Protein AF-A0A3D4BCM9-F1 (afdb_monomer_lite)

Foldseek 3Di:
DCLVQQWAFKKKFAPVLDQVLVVVLLVVLCVLCVVCVVQVVVSVCCVVPPDADGTRMDTGTDGPPSNVVSVVVQVVCQVVCVGPHHMDIDGDCLTSPRDQDCVPNLPPPVVPPSD

Structure (mmCIF, N/CA/C/O backbone):
data_AF-A0A3D4BCM9-F1
#
_entry.id   AF-A0A3D4BCM9-F1
#
loop_
_atom_site.group_PDB
_atom_site.id
_atom_site.type_symbol
_atom_site.label_atom_id
_atom_site.label_alt_id
_atom_site.label_comp_id
_atom_site.label_asym_id
_atom_site.label_entity_id
_atom_site.label_seq_id
_atom_site.pdbx_PDB_ins_code
_atom_site.Cartn_x
_atom_site.Cartn_y
_atom_site.Cartn_z
_atom_site.occupancy
_atom_site.B_iso_or_equiv
_atom_site.auth_seq_id
_atom_site.auth_comp_id
_atom_site.auth_asym_id
_atom_site.auth_atom_id
_atom_site.pdbx_PDB_model_num
ATOM 1 N N . PRO A 1 1 ? 16.030 -1.217 -11.111 1.00 93.06 1 PRO A N 1
ATOM 2 C CA . PRO A 1 1 ? 16.114 -2.370 -10.172 1.00 93.06 1 PRO A CA 1
ATOM 3 C C . PRO A 1 1 ? 14.794 -2.695 -9.459 1.00 93.06 1 PRO A C 1
ATOM 5 O O . PRO A 1 1 ? 14.334 -3.820 -9.570 1.00 93.06 1 PRO A O 1
ATOM 8 N N . LEU A 1 2 ? 14.153 -1.721 -8.794 1.00 97.69 2 LEU A N 1
ATOM 9 C CA . LEU A 1 2 ? 12.894 -1.944 -8.057 1.00 97.69 2 LEU A CA 1
ATOM 10 C C . LEU A 1 2 ? 11.755 -2.489 -8.940 1.00 97.69 2 LEU A C 1
ATOM 12 O O . LEU A 1 2 ? 11.074 -3.431 -8.545 1.00 97.69 2 LEU A O 1
ATOM 16 N N . PHE A 1 3 ? 11.597 -1.966 -10.162 1.00 98.31 3 PHE A N 1
ATOM 17 C CA . PHE A 1 3 ? 10.595 -2.475 -11.107 1.00 98.31 3 PHE A CA 1
ATOM 18 C C . PHE A 1 3 ? 10.789 -3.950 -11.470 1.00 98.31 3 PHE A C 1
ATOM 20 O O . PHE A 1 3 ? 9.802 -4.650 -11.665 1.00 98.31 3 PHE A O 1
ATOM 27 N N . CYS A 1 4 ? 12.024 -4.459 -11.480 1.00 98.38 4 CYS A N 1
ATOM 28 C CA . CYS A 1 4 ? 12.285 -5.875 -11.750 1.00 98.38 4 CYS A CA 1
ATOM 29 C C . CYS A 1 4 ? 11.763 -6.796 -10.630 1.00 98.38 4 CYS A C 1
ATOM 31 O O . CYS A 1 4 ? 11.539 -7.975 -10.874 1.00 98.38 4 CYS A O 1
ATOM 33 N N . GLU A 1 5 ? 11.532 -6.266 -9.423 1.00 98.12 5 GLU A N 1
ATOM 34 C CA . GLU A 1 5 ? 10.885 -6.972 -8.302 1.00 98.12 5 GLU A CA 1
ATOM 35 C C . GLU A 1 5 ? 9.371 -6.685 -8.225 1.00 98.12 5 GLU A C 1
ATOM 37 O O . GLU A 1 5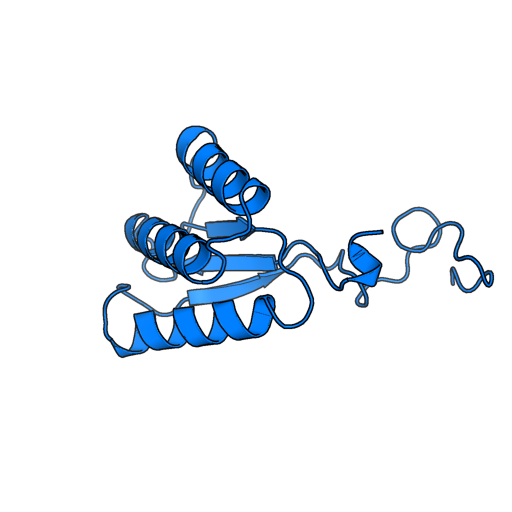 ? 8.694 -7.030 -7.253 1.00 98.12 5 GLU A O 1
ATOM 42 N N . GLY A 1 6 ? 8.821 -5.988 -9.223 1.00 98.31 6 GLY A N 1
ATOM 43 C CA . GLY A 1 6 ? 7.433 -5.539 -9.225 1.00 98.31 6 GLY A CA 1
ATOM 44 C C . GLY A 1 6 ? 7.128 -4.456 -8.186 1.00 98.31 6 GLY A C 1
ATOM 45 O O . GLY A 1 6 ? 5.960 -4.220 -7.874 1.00 98.31 6 GLY A O 1
ATOM 46 N N . LYS A 1 7 ? 8.146 -3.808 -7.599 1.00 98.38 7 LYS A N 1
ATOM 47 C CA . LYS A 1 7 ? 7.946 -2.687 -6.669 1.00 98.38 7 LYS A CA 1
ATOM 48 C C . LYS A 1 7 ? 7.562 -1.440 -7.442 1.00 98.38 7 LYS A C 1
ATOM 50 O O . LYS A 1 7 ? 8.176 -1.124 -8.451 1.00 98.38 7 LYS A O 1
ATOM 55 N N . GLY A 1 8 ? 6.585 -0.712 -6.927 1.00 98.31 8 GLY A N 1
ATOM 56 C CA . GLY A 1 8 ? 6.107 0.533 -7.514 1.00 98.31 8 GLY A CA 1
ATOM 57 C C . GLY A 1 8 ? 5.235 1.299 -6.530 1.00 98.31 8 GLY A C 1
ATOM 58 O O . GLY A 1 8 ? 5.100 0.863 -5.385 1.00 98.31 8 GLY A O 1
ATOM 59 N N . PRO A 1 9 ? 4.631 2.425 -6.941 1.00 98.44 9 PRO A N 1
ATOM 60 C CA . PRO A 1 9 ? 3.956 3.370 -6.054 1.00 98.44 9 PRO A CA 1
ATOM 61 C C . PRO A 1 9 ? 2.559 2.896 -5.613 1.00 98.44 9 PRO A C 1
ATOM 63 O O . PRO A 1 9 ? 1.558 3.598 -5.800 1.00 98.44 9 PRO A O 1
ATOM 66 N N . PHE A 1 10 ? 2.504 1.703 -5.015 1.00 98.81 10 PHE A N 1
ATOM 67 C CA . PHE A 1 10 ? 1.328 1.113 -4.389 1.00 98.81 10 PHE A CA 1
ATOM 68 C C . PHE A 1 10 ? 0.812 2.019 -3.267 1.00 98.81 10 PHE A C 1
ATOM 70 O O . PHE A 1 10 ? 1.568 2.487 -2.412 1.00 98.81 10 PHE A O 1
ATOM 77 N N . ARG A 1 11 ? -0.487 2.307 -3.295 1.00 98.88 11 ARG A N 1
ATOM 78 C CA . ARG A 1 11 ? -1.132 3.237 -2.368 1.00 98.88 11 ARG A CA 1
ATOM 79 C C . ARG A 1 11 ? -2.529 2.775 -2.006 1.00 98.88 11 ARG A C 1
ATOM 81 O O . ARG A 1 11 ? -3.168 2.049 -2.766 1.00 98.88 11 ARG A O 1
ATOM 88 N N . TRP A 1 12 ? -3.020 3.258 -0.877 1.00 98.88 12 TRP A N 1
ATOM 89 C CA . TRP A 1 12 ? -4.396 3.035 -0.466 1.00 98.88 12 TRP A CA 1
ATOM 90 C C . TRP A 1 12 ? -4.996 4.266 0.211 1.00 98.88 12 TRP A C 1
ATOM 92 O O . TRP A 1 12 ? -4.271 5.150 0.670 1.00 98.88 12 TRP A O 1
ATOM 102 N N . VAL A 1 13 ? -6.326 4.324 0.225 1.00 98.94 13 VAL A N 1
ATOM 103 C CA . VAL A 1 13 ? -7.124 5.464 0.690 1.00 98.94 13 VAL A CA 1
ATOM 104 C C . VAL A 1 13 ? -8.258 4.962 1.576 1.00 98.94 13 VAL A C 1
ATOM 106 O O . VAL A 1 13 ? -9.001 4.063 1.177 1.00 98.94 13 VAL A O 1
ATOM 109 N N . ALA A 1 14 ? -8.414 5.555 2.759 1.00 98.88 14 ALA A N 1
ATOM 110 C CA . ALA A 1 14 ? -9.504 5.237 3.671 1.00 98.88 14 ALA A CA 1
ATOM 111 C C . ALA A 1 14 ? -10.777 6.014 3.305 1.00 98.88 14 ALA A C 1
ATOM 113 O O . ALA A 1 14 ? -10.837 7.233 3.481 1.00 98.88 14 ALA A O 1
ATOM 114 N N . LEU A 1 15 ? -11.823 5.319 2.832 1.00 98.88 15 LEU A N 1
ATOM 115 C CA . LEU A 1 15 ? -13.085 5.968 2.436 1.00 98.88 15 LEU A CA 1
ATOM 116 C C . LEU A 1 15 ? -13.889 6.517 3.620 1.00 98.88 15 LEU A C 1
ATOM 118 O O . LEU A 1 15 ? -14.813 7.300 3.422 1.00 98.88 15 LEU A O 1
ATOM 122 N N . SER A 1 16 ? -13.535 6.137 4.847 1.00 98.69 16 SER A N 1
ATOM 123 C CA . SER A 1 16 ? -14.150 6.667 6.066 1.00 98.69 16 SER A CA 1
ATOM 124 C C . SER A 1 16 ? -13.812 8.139 6.309 1.00 98.69 16 SER A C 1
ATOM 126 O O . SER A 1 16 ? -14.472 8.790 7.117 1.00 98.69 16 SER A O 1
ATOM 128 N N . GLY A 1 17 ? -12.742 8.647 5.686 1.00 98.69 17 GLY A N 1
ATOM 129 C CA . GLY A 1 17 ? -12.159 9.943 6.025 1.00 98.69 17 GLY A CA 1
ATOM 130 C C . GLY A 1 17 ? -11.451 9.965 7.385 1.00 98.69 17 GLY A C 1
ATOM 131 O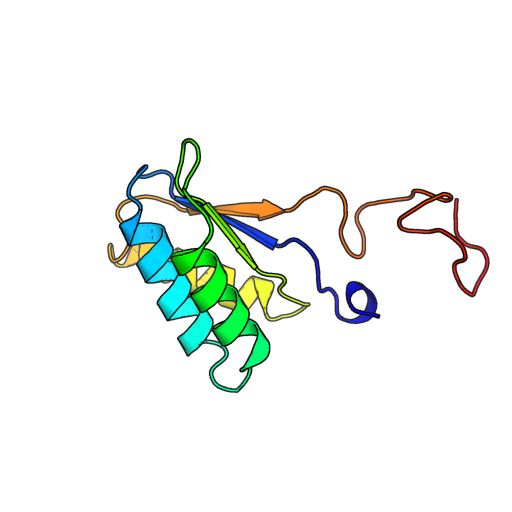 O . GLY A 1 17 ? -10.977 11.021 7.795 1.00 98.69 17 GLY A O 1
ATOM 132 N N . ASN A 1 18 ? -11.365 8.835 8.100 1.00 98.62 18 ASN A N 1
ATOM 133 C CA . ASN A 1 18 ? -10.764 8.773 9.428 1.00 98.62 18 ASN A CA 1
ATOM 134 C C . ASN A 1 18 ? -9.258 8.452 9.350 1.00 98.62 18 ASN A C 1
ATOM 136 O O . ASN A 1 18 ? -8.903 7.375 8.870 1.00 98.62 18 ASN A O 1
ATOM 140 N N . PRO A 1 19 ? -8.366 9.324 9.863 1.00 98.62 19 PRO A N 1
ATOM 141 C CA . PRO A 1 19 ? -6.923 9.073 9.867 1.00 98.62 19 PRO A CA 1
ATOM 142 C C . PRO A 1 19 ? -6.501 7.791 10.591 1.00 98.62 19 PRO A C 1
ATOM 144 O O . PRO A 1 19 ? -5.508 7.176 10.206 1.00 98.62 19 PRO A O 1
ATOM 147 N N . GLU A 1 20 ? -7.258 7.358 11.605 1.00 98.75 20 GLU A N 1
ATOM 148 C CA . GLU A 1 20 ? -6.934 6.142 12.356 1.00 98.75 20 GLU A CA 1
ATOM 149 C C . GLU A 1 20 ? -6.984 4.892 11.475 1.00 98.75 20 GLU A C 1
ATOM 151 O O . GLU A 1 20 ? -6.187 3.985 11.686 1.00 98.75 20 GLU A O 1
ATOM 156 N N . ASP A 1 21 ? -7.824 4.858 10.433 1.00 98.88 21 ASP A N 1
ATOM 157 C CA . ASP A 1 21 ? -7.847 3.723 9.503 1.00 98.88 21 ASP A CA 1
ATOM 158 C C . ASP A 1 21 ? -6.495 3.578 8.783 1.00 98.88 21 ASP A C 1
ATOM 160 O O . ASP A 1 21 ? -6.012 2.460 8.594 1.00 98.88 21 ASP A O 1
ATOM 164 N N . ILE A 1 22 ? -5.826 4.695 8.456 1.00 98.88 22 ILE A N 1
ATOM 165 C CA . ILE A 1 22 ? -4.468 4.657 7.901 1.00 98.88 22 ILE A CA 1
ATOM 166 C C . ILE A 1 22 ? -3.468 4.153 8.941 1.00 98.88 22 ILE A C 1
ATOM 168 O O . ILE A 1 22 ? -2.655 3.291 8.616 1.00 98.88 22 ILE A O 1
ATOM 172 N N . TYR A 1 23 ? -3.547 4.598 10.195 1.00 98.81 23 TYR A N 1
ATOM 173 C CA . TYR A 1 23 ? -2.642 4.112 11.243 1.00 98.81 23 TYR A CA 1
ATOM 174 C C . TYR A 1 23 ? -2.837 2.622 11.560 1.00 98.81 23 TYR A C 1
ATOM 176 O O . TYR A 1 23 ? -1.857 1.912 11.792 1.00 98.81 23 TYR A O 1
ATOM 184 N N . VAL A 1 24 ? -4.071 2.112 11.499 1.00 98.88 24 VAL A N 1
ATOM 185 C CA . VAL A 1 24 ? -4.368 0.673 11.583 1.00 98.88 24 VAL A CA 1
ATOM 186 C C . VAL A 1 24 ? -3.708 -0.074 10.424 1.00 98.88 24 VAL A C 1
ATOM 188 O O . VAL A 1 24 ? -3.011 -1.063 10.657 1.00 98.88 24 VAL A O 1
ATOM 191 N N . THR A 1 25 ? -3.868 0.404 9.186 1.00 98.88 25 THR A N 1
ATOM 192 C CA . THR A 1 25 ? -3.223 -0.233 8.027 1.00 98.88 25 THR A CA 1
ATOM 193 C C . THR A 1 25 ? -1.697 -0.140 8.068 1.00 98.88 25 THR A C 1
ATOM 195 O O . THR A 1 25 ? -1.034 -1.112 7.724 1.00 98.88 25 THR A O 1
ATOM 198 N N . ASP A 1 26 ? -1.125 0.966 8.549 1.00 98.88 26 ASP A N 1
ATOM 199 C CA . ASP A 1 26 ? 0.320 1.135 8.717 1.00 98.88 26 ASP A CA 1
ATOM 200 C C . ASP A 1 26 ? 0.889 0.071 9.671 1.00 98.88 26 ASP A C 1
ATOM 202 O O . ASP A 1 26 ? 1.883 -0.579 9.346 1.00 98.88 26 ASP A O 1
ATOM 206 N N . ARG A 1 27 ? 0.232 -0.152 10.822 1.00 98.81 27 ARG A N 1
ATOM 207 C CA . ARG A 1 27 ? 0.593 -1.228 11.764 1.00 98.81 27 ARG A CA 1
ATOM 208 C C . ARG A 1 27 ? 0.507 -2.597 11.091 1.00 98.81 27 ARG A C 1
ATOM 210 O O . ARG A 1 27 ? 1.483 -3.337 11.097 1.00 98.81 27 ARG A O 1
ATOM 217 N N . ALA A 1 28 ? -0.606 -2.884 10.419 1.00 98.75 28 ALA A N 1
ATOM 218 C CA . ALA A 1 28 ? -0.809 -4.167 9.751 1.00 98.75 28 ALA A CA 1
ATOM 219 C C . ALA A 1 28 ? 0.239 -4.458 8.660 1.00 98.75 28 ALA A C 1
ATOM 221 O O . ALA A 1 28 ? 0.667 -5.600 8.519 1.00 98.75 28 ALA A O 1
ATOM 222 N N . VAL A 1 29 ? 0.680 -3.450 7.896 1.00 98.69 29 VAL A N 1
ATOM 223 C CA . VAL A 1 29 ? 1.754 -3.628 6.904 1.00 98.69 29 VAL A CA 1
ATOM 224 C C . VAL A 1 29 ? 3.098 -3.888 7.592 1.00 98.69 29 VAL A C 1
ATOM 226 O O . VAL A 1 29 ? 3.835 -4.764 7.145 1.00 98.69 29 VAL A O 1
ATOM 229 N N . MET A 1 30 ? 3.421 -3.184 8.683 1.00 98.62 30 MET A N 1
ATOM 230 C CA . MET A 1 30 ? 4.649 -3.451 9.447 1.00 98.62 30 MET A CA 1
ATOM 231 C C . MET A 1 30 ? 4.660 -4.858 10.067 1.00 98.62 30 MET A C 1
ATOM 233 O O . MET A 1 30 ? 5.712 -5.496 10.083 1.00 98.62 30 MET A O 1
ATOM 237 N N . ASP A 1 31 ? 3.503 -5.355 10.511 1.00 98.56 31 ASP A N 1
ATOM 238 C CA . ASP A 1 31 ? 3.345 -6.705 11.068 1.00 98.56 31 ASP A CA 1
ATOM 239 C C . ASP A 1 31 ? 3.421 -7.801 9.994 1.00 98.56 31 ASP A C 1
ATOM 241 O O . ASP A 1 31 ? 3.920 -8.893 10.255 1.00 98.56 31 ASP A O 1
ATOM 245 N N . LEU A 1 32 ? 2.946 -7.527 8.772 1.00 98.50 32 LEU A N 1
ATOM 246 C CA . LEU A 1 32 ? 3.043 -8.458 7.638 1.00 98.50 32 LEU A CA 1
ATOM 247 C C . LEU A 1 32 ? 4.478 -8.649 7.139 1.00 98.50 32 LEU A C 1
ATOM 249 O O . LEU A 1 32 ? 4.797 -9.704 6.584 1.00 98.50 32 LEU A O 1
ATOM 253 N N . PHE A 1 33 ? 5.319 -7.627 7.294 1.00 98.19 33 PHE A N 1
ATOM 254 C CA . PHE A 1 33 ? 6.696 -7.611 6.801 1.00 98.19 33 PHE A CA 1
ATOM 255 C C . PHE A 1 33 ? 7.674 -7.249 7.930 1.00 98.19 33 PHE A C 1
ATOM 257 O O . PHE A 1 33 ? 8.391 -6.246 7.833 1.00 98.19 33 PHE A O 1
ATOM 264 N N . PRO A 1 34 ? 7.735 -8.055 9.007 1.00 97.69 34 PRO A N 1
ATOM 265 C CA . PRO A 1 34 ? 8.475 -7.695 10.209 1.00 97.69 34 PRO A CA 1
ATOM 266 C C . PRO A 1 34 ? 9.992 -7.711 9.992 1.00 97.69 34 PRO A C 1
ATOM 268 O O . PRO A 1 34 ? 10.715 -7.101 10.770 1.00 97.69 34 PRO A O 1
ATOM 271 N N . GLU A 1 35 ? 10.485 -8.312 8.915 1.00 97.56 35 GLU A N 1
ATOM 272 C CA . GLU A 1 35 ? 11.917 -8.342 8.588 1.00 97.56 35 GLU A CA 1
ATOM 273 C C . GLU A 1 35 ? 12.361 -7.114 7.765 1.00 97.56 35 GLU A C 1
ATOM 275 O O . GLU A 1 35 ? 13.546 -6.927 7.498 1.00 97.56 35 GLU A O 1
ATOM 280 N N . ASN A 1 36 ? 11.418 -6.283 7.299 1.00 97.56 36 ASN A N 1
ATOM 281 C CA . ASN A 1 36 ? 11.694 -5.194 6.361 1.00 97.56 36 ASN A CA 1
ATOM 282 C C . ASN A 1 36 ? 11.862 -3.848 7.085 1.00 97.56 36 ASN A C 1
ATOM 284 O O . ASN A 1 36 ? 10.945 -3.024 7.152 1.00 97.56 36 ASN A O 1
ATOM 288 N N . ASP A 1 37 ? 13.061 -3.603 7.614 1.00 97.88 37 ASP A N 1
ATOM 289 C CA . ASP A 1 37 ? 13.363 -2.384 8.376 1.00 97.88 37 ASP A CA 1
ATOM 290 C C . ASP A 1 37 ? 13.234 -1.098 7.549 1.00 97.88 37 ASP A C 1
ATOM 292 O O . ASP A 1 37 ? 12.782 -0.069 8.060 1.00 97.88 37 ASP A O 1
ATOM 296 N N . HIS A 1 38 ? 13.554 -1.150 6.252 1.00 97.31 38 HIS A N 1
ATOM 297 C CA . HIS A 1 38 ? 13.372 -0.010 5.351 1.00 97.31 38 HIS A CA 1
ATOM 298 C C . HIS A 1 38 ? 11.896 0.381 5.217 1.00 97.31 38 HIS A C 1
ATOM 300 O O . HIS A 1 38 ? 11.567 1.568 5.275 1.00 97.31 38 HIS A O 1
ATOM 306 N N . LEU A 1 39 ? 11.001 -0.602 5.084 1.00 98.12 39 LEU A N 1
ATOM 307 C CA . LEU A 1 39 ? 9.557 -0.376 5.038 1.00 98.12 39 LEU A CA 1
ATOM 308 C C . LEU A 1 39 ? 9.044 0.225 6.351 1.00 98.12 39 LEU A C 1
ATOM 310 O O . LEU A 1 39 ? 8.286 1.197 6.324 1.00 98.12 39 LEU A O 1
ATOM 314 N N . LYS A 1 40 ? 9.475 -0.305 7.503 1.00 98.38 40 LYS A N 1
ATOM 315 C CA . LYS A 1 40 ? 9.067 0.225 8.816 1.00 98.38 40 LYS A CA 1
ATOM 316 C C . LYS A 1 40 ? 9.530 1.663 9.006 1.00 98.38 40 LYS A C 1
ATOM 318 O O . LYS A 1 40 ? 8.766 2.514 9.469 1.00 98.38 40 LYS A O 1
ATOM 323 N N . HIS A 1 41 ? 10.773 1.949 8.619 1.00 98.44 41 HIS A N 1
ATOM 324 C CA . HIS A 1 41 ? 11.314 3.299 8.658 1.00 98.44 41 HIS A CA 1
ATOM 325 C C . HIS A 1 41 ? 10.512 4.244 7.755 1.00 98.44 41 HIS A C 1
ATOM 327 O O . HIS A 1 41 ? 10.130 5.326 8.200 1.00 98.44 41 HIS A O 1
ATOM 333 N N . TRP A 1 42 ? 10.192 3.818 6.527 1.00 98.56 42 TRP A N 1
ATOM 334 C CA . TRP A 1 42 ? 9.363 4.584 5.596 1.00 98.56 42 TRP A CA 1
ATOM 335 C C . TRP A 1 42 ? 7.999 4.941 6.194 1.00 98.56 42 TRP A C 1
ATOM 337 O O . TRP A 1 42 ? 7.643 6.118 6.230 1.00 98.56 42 TRP A O 1
ATOM 347 N N . ILE A 1 43 ? 7.263 3.956 6.718 1.00 98.56 43 ILE A N 1
ATOM 348 C CA . ILE A 1 43 ? 5.946 4.175 7.336 1.00 98.56 43 ILE A CA 1
ATOM 349 C C . ILE A 1 43 ? 6.058 5.121 8.537 1.00 98.56 43 ILE A C 1
ATOM 351 O O . ILE A 1 43 ? 5.301 6.086 8.638 1.00 98.56 43 ILE A O 1
ATOM 355 N N . THR A 1 44 ? 7.051 4.909 9.405 1.00 98.38 44 THR A N 1
ATOM 356 C CA . THR A 1 44 ? 7.289 5.763 10.580 1.00 98.38 44 THR A CA 1
ATOM 357 C C . THR A 1 44 ? 7.569 7.213 10.180 1.00 98.38 44 THR A C 1
ATOM 359 O O . THR A 1 44 ? 7.073 8.148 10.810 1.00 98.38 44 THR A O 1
ATOM 362 N N . MET A 1 45 ? 8.365 7.426 9.131 1.00 98.62 45 MET A N 1
ATOM 363 C CA . MET A 1 45 ? 8.654 8.763 8.616 1.00 98.62 45 MET A CA 1
ATOM 364 C C . MET A 1 45 ? 7.426 9.393 7.968 1.00 98.62 45 MET A C 1
ATOM 366 O O . MET A 1 45 ? 7.145 10.563 8.220 1.00 98.62 45 MET A O 1
ATOM 370 N N . ALA A 1 46 ? 6.665 8.623 7.194 1.00 98.50 46 ALA A N 1
ATOM 371 C CA . ALA A 1 46 ? 5.455 9.101 6.547 1.00 98.50 46 ALA A CA 1
ATOM 372 C C . ALA A 1 46 ? 4.394 9.529 7.576 1.00 98.50 46 ALA A C 1
ATOM 374 O O . ALA A 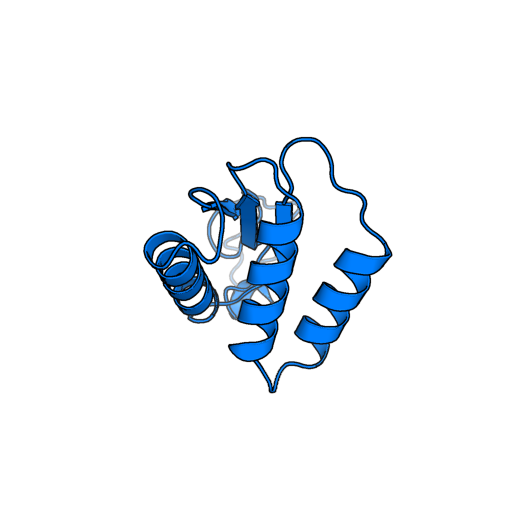1 46 ? 3.770 10.567 7.395 1.00 98.50 46 ALA A O 1
ATOM 375 N N . GLN A 1 47 ? 4.240 8.805 8.690 1.00 98.31 47 GLN A N 1
ATOM 376 C CA . GLN A 1 47 ? 3.379 9.228 9.805 1.00 98.31 47 GLN A CA 1
ATOM 377 C C . GLN A 1 47 ? 3.841 10.537 10.457 1.00 98.31 47 GLN A C 1
ATOM 379 O O . GLN A 1 47 ? 3.016 11.360 10.832 1.00 98.31 47 GLN A O 1
ATOM 384 N N . LYS A 1 48 ? 5.155 10.740 10.608 1.00 98.31 48 LYS A N 1
ATOM 385 C CA . LYS A 1 48 ? 5.716 11.914 11.301 1.00 98.31 48 LYS A CA 1
ATOM 386 C C . LYS A 1 48 ? 5.795 13.173 10.442 1.00 98.31 48 LYS A C 1
ATOM 388 O O . LYS A 1 48 ? 5.948 14.260 10.992 1.00 98.31 48 LYS A O 1
ATOM 393 N N . LYS A 1 49 ? 5.865 13.020 9.119 1.00 98.31 49 LYS A N 1
ATOM 394 C CA . LYS A 1 49 ? 6.267 14.098 8.202 1.00 98.31 49 LYS A CA 1
ATOM 395 C C . LYS A 1 49 ? 5.230 14.436 7.140 1.00 98.31 49 LYS A C 1
ATOM 397 O O . LYS A 1 49 ? 5.387 15.468 6.497 1.00 98.31 49 LYS A O 1
ATOM 402 N N . VAL A 1 50 ? 4.227 13.587 6.920 1.00 98.06 50 VAL A N 1
ATOM 403 C CA . VAL A 1 50 ? 3.233 13.789 5.861 1.00 98.06 50 VAL A CA 1
ATOM 404 C C . VAL A 1 50 ? 1.876 14.059 6.488 1.00 98.06 50 VAL A C 1
ATOM 406 O O . VAL A 1 50 ? 1.267 13.165 7.070 1.00 98.06 50 VAL A O 1
ATOM 409 N N . GLU A 1 51 ? 1.404 15.289 6.320 1.00 98.44 51 GLU A N 1
ATOM 410 C CA . GLU A 1 51 ? 0.031 15.671 6.637 1.00 98.44 51 GLU A CA 1
ATOM 411 C C . GLU A 1 51 ? -0.932 15.099 5.592 1.00 98.44 51 GLU A C 1
ATOM 413 O O . GLU A 1 51 ? -0.637 15.080 4.392 1.00 98.44 51 GLU A O 1
ATOM 418 N N . PHE A 1 52 ? -2.102 14.637 6.033 1.00 98.69 52 PHE A N 1
ATOM 419 C CA . PHE A 1 52 ? -3.122 14.133 5.116 1.00 98.69 52 PHE A CA 1
ATOM 420 C C . PHE A 1 52 ? -3.775 15.269 4.317 1.00 98.69 52 PHE A C 1
ATOM 422 O O . PHE A 1 52 ? -3.991 16.369 4.823 1.00 98.69 52 PHE A O 1
ATOM 429 N N . GLN A 1 53 ? -4.145 14.982 3.066 1.00 98.62 53 GLN A N 1
ATOM 430 C CA . GLN A 1 53 ? -4.856 15.907 2.181 1.00 98.62 53 GLN A CA 1
ATOM 431 C C . GLN A 1 53 ? -6.128 15.234 1.654 1.00 98.62 53 GLN A C 1
ATOM 433 O O . GLN A 1 53 ? -6.051 14.254 0.916 1.00 98.62 53 GLN A O 1
ATOM 438 N N . GLY A 1 54 ? -7.303 15.755 2.016 1.00 98.44 54 GLY A N 1
ATOM 439 C CA . GLY A 1 54 ? -8.579 15.122 1.670 1.00 98.44 54 GLY A CA 1
ATOM 440 C C . GLY A 1 54 ? -8.786 13.809 2.431 1.00 98.44 54 GLY A C 1
ATOM 441 O O . GLY A 1 54 ? -8.633 13.777 3.652 1.00 98.44 54 GLY A O 1
ATOM 442 N N . LEU A 1 55 ? -9.147 12.731 1.725 1.00 98.81 55 LEU A N 1
ATOM 443 C CA . LEU A 1 55 ? -9.241 11.408 2.347 1.00 98.81 55 LEU A CA 1
ATOM 444 C C . LEU A 1 55 ? -7.847 10.939 2.800 1.00 98.81 55 LEU A C 1
ATOM 446 O O . LEU A 1 55 ? -6.915 10.968 1.990 1.00 98.81 55 LEU A O 1
ATOM 450 N N . PRO A 1 56 ? -7.687 10.464 4.049 1.00 98.88 56 PRO A N 1
ATOM 451 C CA . PRO A 1 56 ? -6.425 9.911 4.516 1.00 98.88 56 PRO A CA 1
ATOM 452 C C . PRO A 1 56 ? -5.948 8.779 3.606 1.00 98.88 56 PRO A C 1
ATOM 454 O O . PRO A 1 56 ? -6.699 7.856 3.278 1.00 98.88 56 PRO A O 1
ATOM 457 N N . ALA A 1 57 ? -4.688 8.865 3.192 1.00 98.88 57 ALA A N 1
ATOM 458 C CA . ALA A 1 57 ? -4.082 7.954 2.238 1.00 98.88 57 ALA A CA 1
ATOM 459 C C . ALA A 1 57 ? -2.628 7.671 2.607 1.00 98.88 57 ALA A C 1
ATOM 461 O O . ALA A 1 57 ? -1.946 8.502 3.212 1.00 98.88 57 ALA A O 1
ATOM 462 N N . ARG A 1 58 ? -2.129 6.510 2.189 1.00 98.88 58 ARG A N 1
ATOM 463 C CA . ARG A 1 58 ? -0.730 6.123 2.363 1.00 98.88 58 ARG A CA 1
ATOM 464 C C . ARG A 1 58 ? -0.163 5.605 1.054 1.00 98.88 58 ARG A C 1
ATOM 466 O O . ARG A 1 58 ? -0.804 4.854 0.326 1.00 98.88 58 ARG A O 1
ATOM 473 N N . ILE A 1 59 ? 1.073 6.007 0.790 1.00 98.62 59 ILE A N 1
ATOM 474 C CA . ILE A 1 59 ? 1.934 5.468 -0.256 1.00 98.62 59 ILE A CA 1
ATOM 475 C C . ILE A 1 59 ? 2.986 4.574 0.412 1.00 98.62 59 ILE A C 1
ATOM 477 O O . ILE A 1 59 ? 3.613 4.972 1.395 1.00 98.62 59 ILE A O 1
ATOM 481 N N . CYS A 1 60 ? 3.183 3.363 -0.100 1.00 98.38 60 CYS A N 1
ATOM 482 C CA . CYS A 1 60 ? 4.232 2.450 0.349 1.00 98.38 60 CYS A CA 1
ATOM 483 C C . CYS A 1 60 ? 4.606 1.538 -0.814 1.00 98.38 60 CYS A C 1
ATOM 485 O O . CYS A 1 60 ? 3.749 0.844 -1.355 1.00 98.38 60 CYS A O 1
ATOM 487 N N . TRP A 1 61 ? 5.872 1.557 -1.226 1.00 98.56 61 TRP A N 1
ATOM 488 C CA . TRP A 1 61 ? 6.298 0.756 -2.366 1.00 98.56 61 TRP A CA 1
ATOM 489 C C . TRP A 1 61 ? 6.345 -0.724 -1.992 1.00 98.56 61 TRP A C 1
ATOM 491 O O . TRP A 1 61 ? 7.231 -1.143 -1.254 1.00 98.56 61 TRP A O 1
ATOM 501 N N . LEU A 1 62 ? 5.406 -1.500 -2.534 1.00 98.62 62 LEU A N 1
ATOM 502 C CA . LEU A 1 62 ? 5.312 -2.949 -2.357 1.00 98.62 62 LEU A CA 1
ATOM 503 C C . LEU A 1 62 ? 5.519 -3.672 -3.691 1.00 98.62 62 LEU A C 1
ATOM 505 O O . LEU A 1 62 ? 5.043 -3.221 -4.740 1.00 98.62 62 LEU A O 1
ATOM 509 N N . GLY A 1 63 ? 6.234 -4.791 -3.636 1.00 98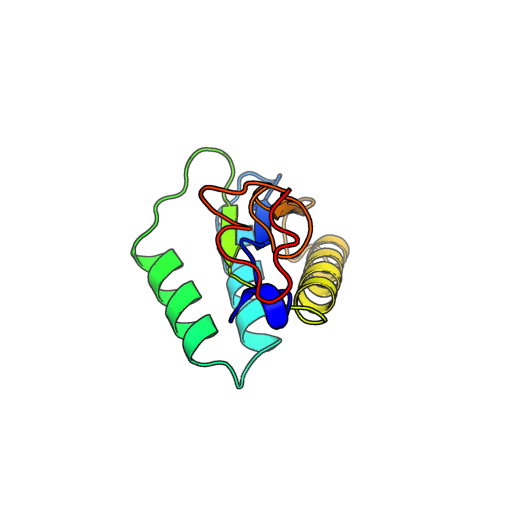.44 63 GLY A N 1
ATOM 510 C CA . GLY A 1 63 ? 6.597 -5.638 -4.767 1.00 98.44 63 GLY A CA 1
ATOM 511 C C . GLY A 1 63 ? 5.569 -6.706 -5.124 1.00 98.44 63 GLY A C 1
ATOM 512 O O . GLY A 1 63 ? 4.472 -6.788 -4.558 1.00 98.44 63 GLY A O 1
ATOM 513 N N . TYR A 1 64 ? 5.947 -7.568 -6.068 1.00 98.44 64 TYR A N 1
ATOM 514 C CA . TYR A 1 64 ? 5.168 -8.761 -6.394 1.00 98.44 64 TYR A CA 1
ATOM 515 C C . TYR A 1 64 ? 4.977 -9.644 -5.145 1.00 98.44 64 TYR A C 1
ATOM 517 O O . TYR A 1 64 ? 5.883 -9.808 -4.332 1.00 98.44 64 TYR A O 1
ATOM 525 N N . GLY A 1 65 ? 3.776 -10.192 -4.952 1.00 98.25 65 GLY A N 1
ATOM 526 C CA . GLY A 1 65 ? 3.415 -10.958 -3.751 1.00 98.25 65 GLY A CA 1
ATOM 527 C C . GLY A 1 65 ? 3.113 -10.098 -2.513 1.00 98.25 65 GLY A C 1
ATOM 528 O O . GLY A 1 65 ? 2.118 -10.342 -1.832 1.00 98.25 65 GLY A O 1
ATOM 529 N N . GLU A 1 66 ? 3.896 -9.053 -2.237 1.00 98.62 66 GLU A N 1
ATOM 530 C CA . GLU A 1 66 ? 3.650 -8.141 -1.105 1.00 98.62 66 GLU A CA 1
ATOM 531 C C . GLU A 1 66 ? 2.321 -7.387 -1.265 1.00 98.62 66 GLU A C 1
ATOM 533 O O . GLU A 1 66 ? 1.532 -7.308 -0.322 1.00 98.62 66 GLU A O 1
ATOM 538 N N . ARG A 1 67 ? 2.020 -6.914 -2.484 1.00 98.75 67 ARG A N 1
ATOM 539 C CA . ARG A 1 67 ? 0.766 -6.202 -2.795 1.00 98.75 67 ARG A CA 1
ATOM 540 C C . ARG A 1 67 ? -0.485 -7.021 -2.473 1.00 98.75 67 ARG A C 1
ATOM 542 O O . ARG A 1 67 ? -1.420 -6.494 -1.876 1.00 98.75 67 ARG A O 1
ATOM 549 N N . VAL A 1 68 ? -0.511 -8.306 -2.846 1.00 98.75 68 VAL A N 1
ATOM 550 C CA . VAL A 1 68 ? -1.678 -9.170 -2.590 1.00 98.75 68 VAL A CA 1
ATOM 551 C C . VAL A 1 68 ? -1.817 -9.496 -1.102 1.00 98.75 68 VAL A C 1
ATOM 553 O O . VAL A 1 68 ? -2.931 -9.473 -0.588 1.00 98.75 68 VAL A O 1
ATOM 556 N N . LYS 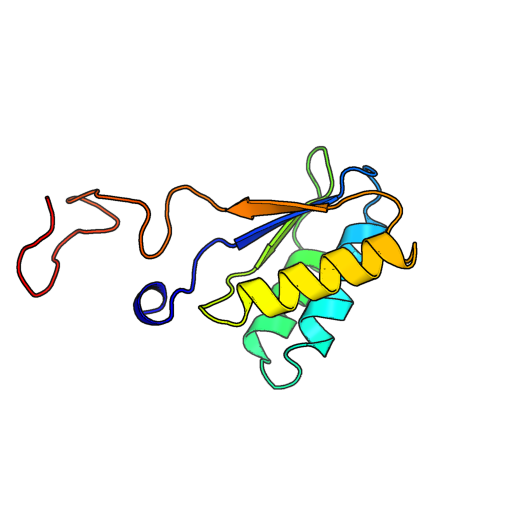A 1 69 ? -0.705 -9.705 -0.381 1.00 98.81 69 LYS A N 1
ATOM 557 C CA . LYS A 1 69 ? -0.727 -9.902 1.078 1.00 98.81 69 LYS A CA 1
ATOM 558 C C . LYS A 1 69 ? -1.313 -8.686 1.799 1.00 98.81 69 LYS A C 1
ATOM 560 O O . LYS A 1 69 ? -2.218 -8.845 2.614 1.00 98.81 69 LYS A O 1
ATOM 565 N N . ALA A 1 70 ? -0.849 -7.483 1.455 1.00 98.81 70 ALA A N 1
ATOM 566 C CA . ALA A 1 70 ? -1.379 -6.244 2.020 1.00 98.81 70 ALA A CA 1
ATOM 567 C C . ALA A 1 70 ? -2.863 -6.049 1.668 1.00 98.81 70 ALA A C 1
ATOM 569 O O . ALA A 1 70 ? -3.672 -5.783 2.553 1.00 98.81 70 ALA A O 1
ATOM 570 N N . GLY A 1 71 ? -3.246 -6.258 0.403 1.00 98.88 71 GLY A N 1
ATOM 571 C CA . GLY A 1 71 ? -4.635 -6.109 -0.037 1.00 98.88 71 GLY A CA 1
ATOM 572 C C . GLY A 1 71 ? -5.608 -7.055 0.671 1.00 98.88 71 GLY A C 1
ATOM 573 O O . GLY A 1 71 ? -6.662 -6.618 1.131 1.00 98.88 71 GLY A O 1
ATOM 574 N N . LEU A 1 72 ? -5.238 -8.331 0.830 1.00 98.94 72 LEU A N 1
ATOM 575 C CA . LEU A 1 72 ? -6.045 -9.295 1.584 1.00 98.94 72 LEU A CA 1
ATOM 576 C C . LEU A 1 72 ? -6.158 -8.906 3.061 1.00 98.94 72 LEU A C 1
ATOM 578 O O . LEU A 1 72 ? -7.255 -8.964 3.616 1.00 98.94 72 LEU A O 1
ATOM 582 N N . LYS A 1 73 ? -5.062 -8.446 3.681 1.00 98.88 73 LYS A N 1
ATOM 583 C CA . LYS A 1 73 ? -5.098 -7.991 5.074 1.00 98.88 73 LYS A CA 1
ATOM 584 C C . LYS A 1 73 ? -5.983 -6.761 5.254 1.00 98.88 73 LYS A C 1
ATOM 586 O O . LYS A 1 73 ? -6.750 -6.707 6.206 1.00 98.88 73 LYS A O 1
ATOM 591 N N . PHE A 1 74 ? -5.939 -5.795 4.338 1.00 98.94 74 PHE A N 1
ATOM 592 C CA . PHE A 1 74 ? -6.832 -4.633 4.390 1.00 98.94 74 PHE A CA 1
ATOM 593 C C . PHE A 1 74 ? -8.298 -5.045 4.272 1.00 98.94 74 PHE A C 1
ATOM 595 O O . PHE A 1 74 ? -9.134 -4.546 5.019 1.00 98.94 74 PHE A O 1
ATOM 602 N N . ASN A 1 75 ? -8.609 -6.005 3.400 1.00 98.94 75 ASN A N 1
ATOM 603 C CA . ASN A 1 75 ? -9.965 -6.527 3.278 1.00 98.94 75 ASN A CA 1
ATOM 604 C C . ASN A 1 75 ? -10.435 -7.254 4.554 1.00 98.94 75 ASN A C 1
ATOM 606 O O . ASN A 1 75 ? -11.583 -7.100 4.959 1.00 98.94 75 ASN A O 1
ATOM 610 N N . GLU A 1 76 ? -9.552 -7.995 5.231 1.00 98.88 76 GLU A N 1
ATOM 611 C CA . GLU A 1 76 ? -9.827 -8.594 6.548 1.00 98.88 76 GLU A CA 1
ATOM 612 C C . GLU A 1 76 ? -10.098 -7.522 7.621 1.00 98.88 76 GLU A C 1
ATOM 614 O O . GLU A 1 76 ? -11.036 -7.648 8.411 1.00 98.88 76 GLU A O 1
ATOM 619 N N . LEU A 1 77 ? -9.322 -6.433 7.637 1.00 98.88 77 LEU A N 1
ATOM 620 C CA . LEU A 1 77 ? -9.540 -5.307 8.554 1.00 98.88 77 LEU A CA 1
ATOM 621 C C . LEU A 1 77 ? -10.898 -4.631 8.320 1.00 98.88 77 LEU A C 1
ATOM 623 O O . LEU A 1 77 ? -11.573 -4.276 9.285 1.00 98.88 77 LEU A O 1
ATOM 627 N N . VAL A 1 78 ? -11.320 -4.497 7.058 1.00 98.88 78 VAL A N 1
ATOM 628 C CA . VAL A 1 78 ? -12.658 -3.994 6.703 1.00 98.88 78 VAL A CA 1
ATOM 629 C C . VAL A 1 78 ? -13.737 -4.965 7.182 1.00 98.88 78 VAL A C 1
ATOM 631 O O . VAL A 1 78 ? -14.663 -4.554 7.874 1.00 98.88 78 VAL A O 1
ATOM 634 N N . ALA A 1 79 ? -13.608 -6.258 6.867 1.00 98.75 79 ALA A N 1
ATOM 635 C CA . ALA A 1 79 ? -14.593 -7.276 7.236 1.00 98.75 79 ALA A CA 1
ATOM 636 C C . ALA A 1 79 ? -14.756 -7.426 8.758 1.00 98.75 79 ALA A C 1
ATOM 638 O O . ALA A 1 79 ? -15.856 -7.676 9.245 1.00 98.75 79 ALA A O 1
ATOM 639 N N . SER A 1 80 ? -13.666 -7.257 9.508 1.00 98.69 80 SER A N 1
ATOM 640 C CA . SER A 1 80 ? -13.660 -7.317 10.974 1.00 98.69 80 SER A CA 1
ATOM 641 C C . SER A 1 80 ? -14.088 -6.010 11.654 1.00 98.69 80 SER A C 1
ATOM 643 O O . SER A 1 80 ? -14.251 -5.993 12.872 1.00 98.69 80 SER A O 1
ATOM 645 N N . GLY A 1 81 ? -14.259 -4.915 10.905 1.00 98.50 81 GLY A N 1
ATOM 646 C CA . GLY A 1 81 ? -14.613 -3.601 11.452 1.00 98.50 81 GLY A CA 1
ATOM 647 C C . GLY A 1 81 ? -13.473 -2.885 12.187 1.00 98.50 81 GLY A C 1
ATOM 648 O O . GLY A 1 81 ? -13.714 -1.884 12.859 1.00 98.50 81 GLY A O 1
ATOM 649 N N . GLN A 1 82 ? -12.232 -3.376 12.073 1.00 98.69 82 GLN A N 1
ATOM 650 C CA . GLN A 1 82 ? -11.042 -2.713 12.626 1.00 98.69 82 GLN A CA 1
ATOM 651 C C . GLN A 1 82 ? -10.700 -1.404 11.901 1.00 98.69 82 GLN A C 1
ATOM 653 O O . GLN A 1 82 ? -10.037 -0.544 12.476 1.00 98.69 82 GLN A O 1
ATOM 658 N N . VAL A 1 83 ? -11.168 -1.247 10.660 1.00 98.81 83 VAL A N 1
ATOM 659 C CA . VAL A 1 83 ? -11.249 0.045 9.965 1.00 98.81 83 VAL A CA 1
ATOM 660 C C . VAL A 1 83 ? -12.712 0.402 9.719 1.00 98.81 83 VAL A C 1
ATOM 662 O O . VAL A 1 83 ? -13.565 -0.477 9.588 1.00 98.81 83 VAL A O 1
ATOM 665 N N . LYS A 1 84 ? -13.022 1.698 9.679 1.00 98.62 84 LYS A N 1
ATOM 666 C CA . LYS A 1 84 ? -14.407 2.193 9.763 1.00 98.62 84 LYS A CA 1
ATOM 667 C C . LYS A 1 84 ? -15.195 2.116 8.458 1.00 98.62 84 LYS A C 1
ATOM 669 O O . LYS A 1 84 ? -16.418 2.223 8.488 1.00 98.62 84 LYS A O 1
ATOM 674 N N . ALA A 1 85 ? -14.520 1.984 7.321 1.00 98.75 85 ALA A N 1
ATOM 675 C CA . ALA A 1 85 ? -15.143 1.876 6.005 1.00 98.75 85 ALA A CA 1
ATOM 676 C C . ALA A 1 85 ? -14.215 1.130 5.026 1.00 98.75 85 ALA A C 1
ATOM 678 O O . ALA A 1 85 ? -13.060 0.861 5.367 1.00 98.75 85 ALA A O 1
ATOM 679 N N . PRO A 1 86 ? -14.676 0.811 3.800 1.00 98.88 86 PRO A N 1
ATOM 680 C CA . PRO A 1 86 ? -13.825 0.198 2.788 1.00 98.88 86 PRO A CA 1
ATOM 681 C C . PRO A 1 86 ? -12.581 1.033 2.449 1.00 98.88 86 PRO A C 1
ATOM 683 O O . PRO A 1 86 ? -12.576 2.264 2.539 1.00 98.88 86 PRO A O 1
ATOM 686 N N . ILE A 1 87 ? -11.531 0.342 2.011 1.00 98.94 87 ILE A N 1
ATOM 687 C CA . ILE A 1 87 ? -10.258 0.933 1.593 1.00 98.94 87 ILE A CA 1
ATOM 688 C C . ILE A 1 87 ? -10.130 0.801 0.075 1.00 98.94 87 ILE A C 1
ATOM 690 O O . ILE A 1 87 ? -10.237 -0.301 -0.465 1.00 98.94 87 ILE A O 1
ATOM 694 N N . VAL A 1 88 ? -9.867 1.907 -0.622 1.00 98.88 88 VAL A N 1
ATOM 695 C CA . VAL A 1 88 ? -9.492 1.862 -2.044 1.00 98.88 88 VAL A CA 1
ATOM 696 C C . VAL A 1 88 ? -8.007 1.563 -2.142 1.00 98.88 88 VAL A C 1
ATOM 698 O O . VAL A 1 88 ? -7.206 2.202 -1.466 1.00 98.88 88 VAL A O 1
ATOM 701 N N . ILE A 1 89 ? -7.633 0.629 -3.012 1.00 98.94 89 ILE A N 1
ATOM 702 C CA . ILE A 1 89 ? -6.240 0.301 -3.324 1.00 98.94 89 ILE A CA 1
ATOM 703 C C . ILE A 1 89 ? -5.964 0.715 -4.766 1.00 98.94 89 ILE A C 1
ATOM 705 O O . ILE A 1 89 ? -6.755 0.438 -5.664 1.00 98.94 89 ILE A O 1
ATOM 709 N N . GLY A 1 90 ? -4.829 1.365 -4.992 1.00 98.62 90 GLY A N 1
ATOM 710 C CA . GLY A 1 90 ? -4.427 1.833 -6.307 1.00 98.62 90 GLY A CA 1
ATOM 711 C C . GLY A 1 90 ? -2.932 2.100 -6.392 1.00 98.62 90 GLY A C 1
ATOM 712 O O . GLY A 1 90 ? -2.132 1.593 -5.603 1.00 98.62 90 GLY A O 1
ATOM 713 N N . ARG A 1 91 ? -2.550 2.899 -7.387 1.00 98.81 91 ARG A N 1
ATOM 714 C CA . ARG A 1 91 ? -1.163 3.283 -7.673 1.00 98.81 91 ARG A CA 1
ATOM 715 C C . ARG A 1 91 ? -1.121 4.440 -8.665 1.00 98.81 91 ARG A C 1
ATOM 717 O O . ARG A 1 91 ? -2.154 4.848 -9.187 1.00 98.81 91 ARG A O 1
ATOM 724 N N . ASP A 1 92 ? 0.080 4.944 -8.918 1.00 98.62 92 ASP A N 1
ATOM 725 C CA . ASP A 1 92 ? 0.343 5.741 -10.118 1.00 98.62 92 ASP A CA 1
ATOM 726 C C . ASP A 1 92 ? 0.279 4.869 -11.385 1.00 98.62 92 ASP A C 1
ATOM 728 O O . ASP A 1 92 ? 0.371 3.640 -11.309 1.00 98.62 92 ASP A O 1
ATOM 732 N N . HIS A 1 93 ? 0.181 5.505 -12.550 1.00 98.56 93 HIS A N 1
ATOM 733 C CA . HIS A 1 93 ? 0.398 4.868 -13.849 1.00 98.56 93 HIS A CA 1
ATOM 734 C C . HIS A 1 93 ? 1.880 4.540 -14.081 1.00 98.56 93 HIS A C 1
ATOM 736 O O . HIS A 1 93 ? 2.181 3.581 -14.790 1.00 98.56 93 HIS A O 1
ATOM 742 N N . LEU A 1 94 ? 2.791 5.278 -13.436 1.00 98.38 94 LEU A N 1
ATOM 743 C CA . LEU A 1 94 ? 4.191 4.884 -13.289 1.00 98.38 94 LEU A CA 1
ATOM 744 C C . LEU A 1 94 ? 4.257 3.640 -12.399 1.00 98.38 94 LEU A C 1
ATOM 746 O O . LEU A 1 94 ? 4.127 3.723 -11.181 1.00 98.38 94 LEU A O 1
ATOM 750 N N . ASP A 1 95 ? 4.437 2.474 -13.003 1.00 98.62 95 ASP A N 1
ATOM 751 C CA . ASP A 1 95 ? 4.611 1.208 -12.299 1.00 98.62 95 ASP A CA 1
ATOM 752 C C . ASP A 1 95 ? 5.328 0.205 -13.206 1.00 98.62 95 ASP A C 1
ATOM 754 O O . ASP A 1 95 ? 5.383 0.391 -14.421 1.00 98.62 95 ASP A O 1
ATOM 758 N N . CYS A 1 96 ? 5.834 -0.878 -12.620 1.00 98.00 96 CYS A N 1
ATOM 759 C CA . CYS A 1 96 ? 6.748 -1.839 -13.243 1.00 98.00 96 CYS A CA 1
ATOM 760 C C . CYS A 1 96 ? 6.287 -2.474 -14.568 1.00 98.00 96 CYS A C 1
ATOM 762 O O . CYS A 1 96 ? 7.095 -3.106 -15.238 1.00 98.00 96 CYS A O 1
ATOM 764 N N . GLY A 1 97 ? 5.010 -2.360 -14.931 1.00 98.06 97 GLY A N 1
ATOM 765 C CA . GLY A 1 97 ? 4.459 -2.942 -16.153 1.00 98.06 97 GLY A CA 1
ATOM 766 C C . GLY A 1 97 ? 3.204 -2.234 -16.651 1.00 98.06 97 GLY A C 1
ATOM 767 O O . GLY A 1 97 ? 2.305 -2.892 -17.166 1.00 98.06 97 GLY A O 1
ATOM 768 N N . SER A 1 98 ? 3.081 -0.920 -16.438 1.00 98.25 98 SER A N 1
ATOM 769 C CA . SER A 1 98 ? 1.890 -0.166 -16.869 1.00 98.25 98 SER A CA 1
ATOM 770 C C . SER A 1 98 ? 2.177 1.126 -17.621 1.00 98.25 98 SER A C 1
ATOM 772 O O . SER A 1 98 ? 1.294 1.975 -17.727 1.00 98.25 98 SER A O 1
ATOM 774 N N . VAL A 1 99 ? 3.399 1.295 -18.114 1.00 98.38 99 VAL A N 1
ATOM 775 C CA . VAL A 1 99 ? 3.821 2.497 -18.827 1.00 98.38 99 VAL A CA 1
ATOM 776 C C . VAL A 1 99 ? 4.828 2.129 -19.913 1.00 98.38 99 VAL A C 1
ATOM 778 O O . VAL A 1 99 ? 5.718 1.318 -19.681 1.00 98.38 99 VAL A O 1
ATOM 781 N N . ALA A 1 100 ? 4.668 2.742 -21.083 1.00 98.44 100 ALA A N 1
ATOM 782 C CA . ALA A 1 100 ? 5.678 2.826 -22.130 1.00 98.44 100 ALA A CA 1
ATOM 783 C C . ALA A 1 100 ? 5.994 4.316 -22.308 1.00 98.44 100 ALA A C 1
ATOM 785 O O . ALA A 1 100 ? 5.092 5.116 -22.566 1.00 98.44 100 ALA A O 1
ATOM 786 N N . SER A 1 101 ? 7.239 4.705 -22.043 1.00 98.25 101 SER A N 1
ATOM 787 C CA . SER A 1 101 ? 7.672 6.101 -21.941 1.00 98.25 101 SER A CA 1
ATOM 788 C C . SER A 1 101 ? 9.190 6.172 -22.183 1.00 98.25 101 SER A C 1
ATOM 790 O O . SER A 1 101 ? 9.967 6.172 -21.220 1.00 98.25 101 SER A O 1
ATOM 792 N N . PRO A 1 102 ? 9.623 6.218 -23.462 1.00 98.06 102 PRO A N 1
ATOM 793 C CA . PRO A 1 102 ? 11.030 6.066 -23.868 1.00 98.06 102 PRO A CA 1
ATOM 794 C C . PRO A 1 102 ? 12.000 7.118 -23.320 1.00 98.06 102 PRO A C 1
ATOM 796 O O . PRO A 1 102 ? 13.202 6.920 -23.358 1.00 98.06 102 PRO A O 1
ATOM 799 N N . ASN A 1 103 ? 11.490 8.246 -22.822 1.00 98.25 103 ASN A N 1
ATOM 800 C CA . ASN A 1 103 ? 12.303 9.329 -22.256 1.00 98.25 103 ASN A CA 1
ATOM 801 C C . ASN A 1 103 ? 12.246 9.364 -20.716 1.00 98.25 103 ASN A C 1
ATOM 803 O O . ASN A 1 103 ? 12.575 10.388 -20.116 1.00 98.25 103 ASN A O 1
ATOM 807 N N . ARG A 1 104 ? 11.679 8.322 -20.086 1.00 98.25 104 ARG A N 1
ATOM 808 C CA . ARG A 1 104 ? 11.511 8.210 -18.632 1.00 98.25 104 ARG A CA 1
ATOM 809 C C . ARG A 1 104 ? 11.534 6.747 -18.171 1.00 98.25 104 ARG A C 1
ATOM 811 O O . ARG A 1 104 ? 12.588 6.204 -17.875 1.00 98.25 104 ARG A O 1
ATOM 818 N N . GLU A 1 105 ? 10.367 6.114 -18.022 1.00 98.25 105 GLU A N 1
ATOM 819 C CA . GLU A 1 105 ? 10.237 4.831 -17.323 1.00 98.25 105 GLU A CA 1
ATOM 820 C C . GLU A 1 105 ? 10.77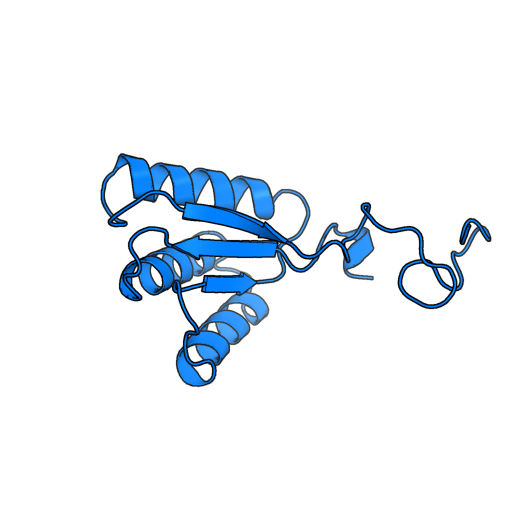9 3.638 -18.113 1.00 98.25 105 GLU A C 1
ATOM 822 O O . GLU A 1 105 ? 11.221 2.669 -17.496 1.00 98.25 105 GLU A O 1
ATOM 827 N N . THR A 1 106 ? 10.744 3.710 -19.446 1.00 98.56 106 THR A N 1
ATOM 828 C CA . THR A 1 106 ? 11.279 2.680 -20.352 1.00 98.56 106 THR A CA 1
ATOM 829 C C . THR A 1 106 ? 12.500 3.172 -21.128 1.00 98.56 106 THR A C 1
ATOM 831 O O . THR A 1 106 ? 12.823 2.605 -22.162 1.00 98.56 106 THR A O 1
ATOM 834 N N . GLU A 1 107 ? 13.176 4.223 -20.653 1.00 98.62 107 GLU A N 1
ATOM 835 C CA . GLU A 1 107 ? 14.393 4.745 -21.284 1.00 98.62 107 GLU A CA 1
ATOM 836 C C . GLU A 1 107 ? 15.563 3.761 -21.139 1.00 98.62 107 GLU A C 1
ATOM 838 O O . GLU A 1 107 ? 15.924 3.358 -20.028 1.00 98.62 107 GLU A O 1
ATOM 843 N N . GLY A 1 108 ? 16.188 3.402 -22.262 1.00 98.25 108 GLY A N 1
ATOM 844 C CA . GLY A 1 108 ? 17.400 2.590 -22.297 1.00 98.25 108 GLY A CA 1
ATOM 845 C C . GLY A 1 108 ? 17.174 1.144 -21.860 1.00 98.25 108 GLY A C 1
ATOM 846 O O . GLY A 1 108 ? 18.000 0.584 -21.125 1.00 98.25 108 GLY A O 1
ATOM 847 N N . MET A 1 109 ? 16.068 0.525 -22.287 1.00 98.44 109 MET A N 1
ATOM 848 C CA . MET A 1 109 ? 15.845 -0.900 -22.051 1.00 98.44 109 MET A CA 1
ATOM 849 C C . MET A 1 109 ? 16.991 -1.707 -22.668 1.00 98.44 109 MET A C 1
ATOM 851 O O . MET A 1 109 ? 17.508 -1.399 -23.740 1.00 98.44 109 MET A O 1
ATOM 855 N N . LYS A 1 110 ? 17.433 -2.759 -21.969 1.00 98.31 110 LYS A N 1
ATOM 856 C CA . LYS A 1 110 ? 18.653 -3.506 -22.338 1.00 98.31 110 LYS A CA 1
ATOM 857 C C . LYS A 1 110 ? 18.584 -4.152 -23.722 1.00 98.31 110 LYS A C 1
ATOM 859 O O . LYS A 1 110 ? 19.621 -4.425 -24.317 1.00 98.31 110 LYS A O 1
ATOM 864 N N . ASP A 1 111 ? 17.378 -4.443 -24.181 1.00 98.56 111 ASP A N 1
ATOM 865 C CA . ASP A 1 111 ? 17.049 -5.030 -25.475 1.00 98.56 111 ASP A CA 1
ATOM 866 C C . ASP A 1 111 ? 16.567 -3.989 -26.502 1.00 98.56 111 ASP A C 1
ATOM 868 O O . ASP A 1 111 ? 16.245 -4.357 -27.629 1.00 98.56 111 ASP A O 1
ATOM 872 N N . GLY A 1 112 ? 16.546 -2.702 -26.141 1.00 98.25 112 GLY A N 1
ATOM 873 C CA . GLY A 1 112 ? 16.091 -1.610 -27.000 1.00 98.25 112 GLY A CA 1
ATOM 874 C C . GLY A 1 112 ? 14.575 -1.555 -27.198 1.00 98.25 112 GLY A C 1
ATOM 875 O O . GLY A 1 112 ? 14.120 -0.926 -28.151 1.00 98.25 112 GLY A O 1
ATOM 876 N N . SER A 1 113 ? 13.789 -2.208 -26.335 1.00 98.44 113 SER A N 1
ATOM 877 C CA . SER A 1 113 ? 12.323 -2.251 -26.423 1.00 98.44 113 SER A CA 1
ATOM 878 C C . SER A 1 113 ? 11.634 -1.009 -25.832 1.00 98.44 113 SER A C 1
ATOM 880 O O . SER A 1 113 ? 10.568 -1.121 -25.223 1.00 98.44 113 SER A O 1
ATOM 882 N N . ASP A 1 114 ? 12.263 0.162 -25.919 1.00 97.75 114 ASP A N 1
ATOM 883 C CA . ASP A 1 114 ? 11.794 1.377 -25.251 1.00 97.75 114 ASP A CA 1
ATOM 884 C C . ASP A 1 114 ? 10.379 1.793 -25.714 1.00 97.75 114 ASP A C 1
ATOM 886 O O . ASP A 1 114 ? 9.610 2.304 -24.889 1.00 97.75 114 ASP A O 1
ATOM 890 N N . ALA A 1 115 ? 10.047 1.572 -27.000 1.00 95.06 115 ALA A N 1
ATOM 891 C CA . ALA A 1 115 ? 8.812 1.987 -27.685 1.00 95.06 115 ALA A CA 1
ATOM 892 C C . ALA A 1 115 ? 8.044 0.820 -28.328 1.00 95.06 115 ALA A C 1
ATOM 894 O O . ALA A 1 115 ? 8.681 0.001 -29.031 1.00 95.06 115 ALA A O 1
#

Sequence (115 aa):
PLFCEGKGPFRWVALSGNPEDIYVTDRAVMDLFPENDHLKHWITMAQKKVEFQGLPARICWLGYGERVKAGLKFNELVASGQVKAPIVIGRDHLDCGSVASPNRETEGMKDGSDA

pLDDT: mean 98.45, std 0.69, range [93.06, 98.94]

Secondary structure (DSSP, 8-state):
-GGGGT-B-EEEEETT--HHHHHHHHHHHHHH-TT-HHHHHHHHHHHHH----SS-EEE--B-TTHHHHHHHHHHHHHHTTSSSS-EEEEE-S-STTS---TTTTTTT-TTS---

Radius of gyration: 15.66 Å; chains: 1; bounding box: 34×27×40 Å

=== Feature glossary ===
The record interleaves many kinds of information about one protein. Here is each kind framed as the question it answers.

Q: What does the local fold look like, residue by residue?
A: The Foldseek 3Di string encodes local tertiary geometry as a 20-letter alphabet — one character per residue — derived from the relative positions of nearby Cα atoms. Unlike the amino-acid sequence, 3Di is a direct function of the 3D structure, so two proteins with the same fold have similar 3Di strings even at low sequence identity.

Q: Which residues are in helices, strands, or loops?
A: The SS8 string is DSSP's per-residue secondary-structure call. α-helix (H) means an i→i+4 H-bond ladder; β-strand (E) means the residue participates in a β-sheet; 3₁₀ (G) and π (I) are tighter and wider helices; T/S are turns/bends; '-' is loop.

Q: How big and how compact is the whole molecule?
A: Radius of gyration (Rg) is the root-mean-square distance of Cα atoms from their centroid — a single number for overall size and compactness. A globular domain of N residues has Rg ≈ 2.2·N^0.38 Å; an extended or disordered chain has a much larger Rg. The Cα contact count is the number of residue pairs whose Cα atoms are within 8 Å and are more than four positions apart in sequence — a standard proxy for tertiary packing density. The bounding box is the smallest axis-aligned box enclosing all Cα atoms.

Q: Where is each backbone atom in 3D?
A: Structure coordinates are given as an mmCIF _atom_site loop: one row per atom with element, residue name, chain id, sequence number, and x/y/z position in Å. Only the four main-chain atoms per residue are included here; side chains are omitted to keep the record compact.

Q: What is the amino-acid chain?
A: Primary structure: the covalent order of the twenty standard amino acids along the backbone. Two proteins with the same sequence will (almost always) fold to the same structure; two with 30% identity often share a fold but not the details.

Q: What if only a Cα trace is available?
A: Three-state secondary structure (P-SEA) collapses the eight DSSP classes into helix (a), strand (b), and coil (c). P-SEA assigns these from Cα geometry alone — distances and angles — without requiring backbone oxygens, so it works on any Cα trace.

Q: What family and function is it annotated with?
A: Database cross-references. InterPro integrates a dozen domain/family signature databases into unified entries with residue-range hits. GO terms attach function/process/location labels with evidence codes. CATH codes position the fold in a four-level structural taxonomy. Organism is the NCBI-taxonomy species name.

Q: How confident is the AlphaFold model at each residue?
A: pLDDT is the predicted lDDT-Cα score: AlphaFold's confidence that the local environment of each residue (all inter-atomic distances within 15 Å) is correctly placed. It is a per-residue number between 0 and 100, with higher meaning more reliable.

Q: How mobile is each atom in the crystal?
A: B-factor (Debye–Waller factor) reflects atomic displacement in the crystal lattice. It is an experimental observable (units Å²), not a prediction; low values mean the atom is pinned down, high values mean it moves or is heterogeneous across the crystal.

Q: Which residues are buried vs exposed?
A: SASA measures how much of the protein is reachable by solvent. It is computed by rolling a water-sized probe over the atomic surface and summing the exposed area (Å²). Per-residue SASA distinguishes core (buried, low SASA) from surface (exposed, high SASA) residues; total SASA is a whole-molecule size measure.

Q: What do the diagnostic plots show?
A: Plot images: a contact map (which residues are close in 3D, as an N×N binary image), a Ramachandran scatter (backbone torsion angles, revealing secondary-structure composition at a glance), and — for AlphaFold structures — a PAE heatmap (pairwise prediction confidence).

Q: What known structures does this most resemble?
A: The Foldseek neighbor list gives the closest experimentally determined structures in the PDB, ranked by structural alignment. TM-score near 1 means near-identical fold; near 0.3 means only rough topology match. This is how one finds what a novel AlphaFold prediction most resembles in the solved-structure universe.

Q: Are the domains correctly placed relative to each other?
A: Predicted aligned error is AlphaFold's pairwise confidence. Unlike pLDDT (per-residue), PAE is per-residue-pair and captures whether two parts of the structure are correctly placed relative to each other. Units are ångströms of expected positional error.

Q: What do the rendered images show?
A: Structure images are PyMOL renders from six orthogonal camera directions. Cartoon representation draws helices as coils and strands as arrows; sticks shows the backbone as bonds; surface shows the solvent-excluded envelope. Rainbow coloring maps sequence position to hue (blue→red, N→C); chain coloring assigns a distinct color per polypeptide.

Q: What are the backbone torsion angles?
A: φ (phi) and ψ (psi) are the two rotatable backbone dihedrals per residue: φ is the C(i-1)–N–Cα–C torsion, ψ is the N–Cα–C–N(i+1) torsion, both in degrees on (−180°, 180°]. α-helical residues cluster near (−60°, −45°); β-strand residues near (−120°, +130°). A Ramachandran plot is simply a scatter of (φ, ψ) for every residue.